Protein AF-A0A7W1QG27-F1 (afdb_monomer_lite)

pLDDT: mean 87.81, std 8.78, range [50.5, 95.88]

Secondary structure (DSSP, 8-state):
-HHHHHHTT-S--EEEHHHHHHHHHHHHTTSS---S-HHHHHHHTTPEEE---HHHHHHGGGS-S-S--SS--

Radius of gyration: 14.83 Å; chains: 1; bounding box: 33×32×30 Å

Structure (mmCIF, N/CA/C/O backbone):
data_AF-A0A7W1QG27-F1
#
_entry.id   AF-A0A7W1QG27-F1
#
loop_
_atom_site.group_PDB
_atom_site.id
_atom_site.type_symbol
_atom_site.label_atom_id
_atom_site.label_alt_id
_atom_site.label_comp_id
_atom_site.label_asym_id
_atom_site.label_entity_id
_atom_site.label_seq_id
_atom_site.pdbx_PDB_ins_code
_atom_site.Cartn_x
_atom_site.Cartn_y
_atom_site.Cartn_z
_atom_site.occupancy
_atom_site.B_iso_or_equiv
_atom_site.auth_seq_id
_atom_site.auth_comp_id
_atom_site.auth_asym_id
_atom_site.auth_atom_id
_atom_site.pdbx_PDB_model_num
ATOM 1 N N . MET A 1 1 ? -17.979 2.137 -14.749 1.00 70.50 1 MET A N 1
ATOM 2 C CA . MET A 1 1 ? -17.515 2.736 -13.473 1.00 70.50 1 MET A CA 1
ATOM 3 C C . MET A 1 1 ? -16.379 1.894 -12.893 1.00 70.50 1 MET A C 1
ATOM 5 O O . MET A 1 1 ? -16.432 0.685 -13.069 1.00 70.50 1 MET A O 1
ATOM 9 N N . PRO A 1 2 ? -15.381 2.456 -12.179 1.00 77.19 2 PRO A N 1
ATOM 10 C CA . PRO A 1 2 ? -14.250 1.679 -11.643 1.00 77.19 2 PRO A CA 1
ATOM 11 C C . PRO A 1 2 ? -14.662 0.467 -10.790 1.00 77.19 2 PRO A C 1
ATOM 13 O O . PRO A 1 2 ? -14.070 -0.597 -10.911 1.00 77.19 2 PRO A O 1
ATOM 16 N N . ARG A 1 3 ? -15.728 0.601 -9.986 1.00 84.88 3 ARG A N 1
ATOM 17 C CA . ARG A 1 3 ? -16.267 -0.496 -9.162 1.00 84.88 3 ARG A CA 1
ATOM 18 C C . ARG A 1 3 ? -16.811 -1.669 -9.978 1.00 84.88 3 ARG A C 1
ATOM 20 O O . ARG A 1 3 ? -16.572 -2.806 -9.610 1.00 84.88 3 ARG A O 1
ATOM 27 N N . GLU A 1 4 ? -17.526 -1.395 -11.067 1.00 86.44 4 GLU A N 1
ATOM 28 C CA . GLU A 1 4 ? -18.121 -2.435 -11.924 1.00 86.44 4 GLU A CA 1
ATOM 29 C C . GLU A 1 4 ? -17.035 -3.266 -12.607 1.00 86.44 4 GLU A C 1
ATOM 31 O O . GLU A 1 4 ? -17.145 -4.480 -12.694 1.00 86.44 4 GLU A O 1
ATOM 36 N N . VAL A 1 5 ? -15.957 -2.606 -13.034 1.00 86.25 5 VAL A N 1
ATOM 37 C CA . VAL A 1 5 ? -14.832 -3.257 -13.713 1.00 86.25 5 VAL A CA 1
ATOM 38 C C . VAL A 1 5 ? -14.001 -4.099 -12.742 1.00 86.25 5 VAL A C 1
ATOM 40 O O . VAL A 1 5 ? -13.585 -5.198 -13.091 1.00 86.25 5 VAL A O 1
ATOM 43 N N . ILE A 1 6 ? -13.794 -3.615 -11.512 1.00 87.69 6 ILE A N 1
ATOM 44 C CA . ILE A 1 6 ? -13.144 -4.393 -10.447 1.00 87.69 6 ILE A CA 1
ATOM 45 C C . ILE A 1 6 ? -13.990 -5.624 -10.095 1.00 87.69 6 ILE A C 1
ATOM 47 O O . ILE A 1 6 ? -13.468 -6.732 -10.052 1.00 87.69 6 ILE A O 1
ATOM 51 N N . ALA A 1 7 ? -15.301 -5.443 -9.906 1.00 86.50 7 ALA A N 1
ATOM 52 C CA . ALA A 1 7 ? -16.212 -6.523 -9.528 1.00 86.50 7 ALA A CA 1
ATOM 53 C C . ALA A 1 7 ? -16.399 -7.585 -10.624 1.00 86.50 7 ALA A C 1
ATOM 55 O O . ALA A 1 7 ? -16.709 -8.730 -10.312 1.00 86.50 7 ALA A O 1
ATOM 56 N N . ALA A 1 8 ? -16.207 -7.227 -11.898 1.00 86.62 8 ALA A N 1
ATOM 57 C CA . ALA A 1 8 ? -16.277 -8.175 -13.007 1.00 86.62 8 ALA A CA 1
ATOM 58 C C . ALA A 1 8 ? -15.118 -9.194 -13.008 1.00 86.62 8 ALA A C 1
ATOM 60 O O . ALA A 1 8 ? -15.199 -10.199 -13.708 1.00 86.62 8 ALA A O 1
ATOM 61 N N . GLY A 1 9 ? -14.032 -8.948 -12.260 1.00 81.94 9 GLY A N 1
ATOM 62 C CA . GLY A 1 9 ? -12.861 -9.836 -12.217 1.00 81.94 9 GLY A CA 1
ATOM 63 C C . GLY A 1 9 ? -12.069 -9.896 -13.531 1.00 81.94 9 GLY A C 1
ATOM 64 O O . GLY A 1 9 ? -11.148 -10.694 -13.676 1.00 81.94 9 GLY A O 1
ATOM 65 N N . GLU A 1 10 ? -12.404 -9.041 -14.499 1.00 85.44 10 GLU A N 1
ATOM 66 C CA . GLU A 1 10 ? -11.776 -8.992 -15.826 1.00 85.44 10 GLU A CA 1
ATOM 67 C C . GLU A 1 10 ? -10.412 -8.280 -15.812 1.00 85.44 10 GLU A C 1
ATOM 69 O O . GLU A 1 10 ? -9.667 -8.311 -16.794 1.00 85.44 10 GLU A O 1
ATOM 74 N N . MET A 1 11 ? -10.062 -7.632 -14.697 1.00 86.44 11 MET A N 1
ATOM 75 C CA . MET A 1 11 ? -8.803 -6.920 -14.511 1.00 86.44 11 MET A CA 1
ATOM 76 C C . MET A 1 11 ? -8.019 -7.470 -13.329 1.00 86.44 11 MET A C 1
ATOM 78 O O . MET A 1 11 ? -8.565 -7.778 -12.275 1.00 86.44 11 MET A O 1
ATOM 82 N N . ARG A 1 12 ? -6.693 -7.485 -13.484 1.00 89.31 12 ARG A N 1
ATOM 83 C CA . ARG A 1 12 ? -5.782 -7.680 -12.357 1.00 89.31 12 ARG A CA 1
ATOM 84 C C . ARG A 1 12 ? -5.860 -6.462 -11.450 1.00 89.31 12 ARG A C 1
ATOM 86 O O . ARG A 1 12 ? -5.499 -5.361 -11.873 1.00 89.31 12 ARG A O 1
ATOM 93 N N . VAL A 1 13 ? -6.313 -6.676 -10.224 1.00 94.06 13 VAL A N 1
ATOM 94 C CA . VAL A 1 13 ? -6.307 -5.657 -9.180 1.00 94.06 13 VAL A CA 1
ATOM 95 C C . VAL A 1 13 ? -5.117 -5.917 -8.277 1.00 94.06 13 VAL A C 1
ATOM 97 O O . VAL A 1 13 ? -4.879 -7.050 -7.868 1.00 94.06 13 VAL A O 1
ATOM 100 N N . CYS A 1 14 ? -4.348 -4.868 -8.010 1.00 94.88 14 CYS A N 1
ATOM 101 C CA . CYS A 1 14 ? -3.129 -4.956 -7.224 1.00 94.88 14 CYS A CA 1
ATOM 102 C C . CYS A 1 14 ? -3.214 -4.044 -6.003 1.00 94.88 14 CYS A C 1
ATOM 104 O O . CYS A 1 14 ? -3.809 -2.966 -6.073 1.00 94.88 14 CYS A O 1
ATOM 106 N N . PHE A 1 15 ? -2.549 -4.435 -4.923 1.00 94.56 15 PHE A N 1
ATOM 107 C CA . PHE A 1 15 ? -2.342 -3.607 -3.738 1.00 94.56 15 PHE A CA 1
ATOM 108 C C . PHE A 1 15 ? -0.874 -3.660 -3.308 1.00 94.56 15 PHE A C 1
ATOM 110 O O . PHE A 1 15 ? -0.096 -4.461 -3.818 1.00 94.56 15 PHE A O 1
ATOM 117 N N . SER A 1 16 ? -0.467 -2.775 -2.402 1.00 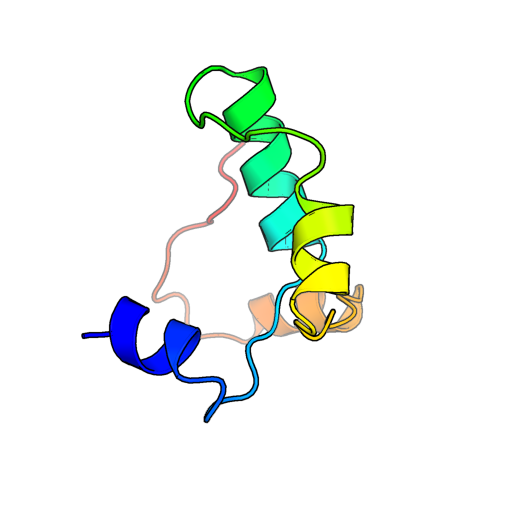94.50 16 SER A N 1
ATOM 118 C CA . SER A 1 16 ? 0.884 -2.771 -1.842 1.00 94.50 16 SER A CA 1
ATOM 119 C C . SER A 1 16 ? 0.851 -2.580 -0.333 1.00 94.50 16 SER A C 1
ATOM 121 O O . SER A 1 16 ? -0.148 -2.116 0.226 1.00 94.50 16 SER A O 1
ATOM 123 N N . ALA A 1 17 ? 1.987 -2.844 0.314 1.00 92.56 17 ALA A N 1
ATOM 124 C CA . ALA A 1 17 ? 2.167 -2.573 1.736 1.00 92.56 17 ALA A CA 1
ATOM 125 C C . ALA A 1 17 ? 1.846 -1.111 2.117 1.00 92.56 17 ALA A C 1
ATOM 127 O O . ALA A 1 17 ? 1.320 -0.871 3.199 1.00 92.56 17 ALA A O 1
ATOM 128 N N . ALA A 1 18 ? 2.096 -0.130 1.235 1.00 91.19 18 ALA A N 1
ATOM 129 C CA . ALA A 1 18 ? 1.755 1.269 1.514 1.00 91.19 18 ALA A CA 1
ATOM 130 C C . ALA A 1 18 ? 0.238 1.519 1.530 1.00 91.19 18 ALA A C 1
ATOM 132 O O . ALA A 1 18 ? -0.241 2.274 2.373 1.00 91.19 18 ALA A O 1
ATOM 133 N N . SER A 1 19 ? -0.521 0.877 0.635 1.00 91.75 19 SER A N 1
ATOM 134 C CA . SER A 1 19 ? -1.985 0.987 0.618 1.00 91.75 19 SER A CA 1
ATOM 135 C C . SER A 1 19 ? -2.613 0.368 1.866 1.00 91.75 19 SER A C 1
ATOM 137 O O . SER A 1 19 ? -3.505 0.974 2.457 1.00 91.75 19 SER A O 1
ATOM 139 N N . VAL A 1 20 ? -2.122 -0.803 2.288 1.00 92.06 20 VAL A N 1
ATOM 140 C CA . VAL A 1 20 ? -2.564 -1.461 3.530 1.00 92.06 20 VAL A CA 1
ATOM 141 C C . VAL A 1 20 ? -2.221 -0.586 4.733 1.00 92.06 20 VAL A C 1
ATOM 143 O O . VAL A 1 20 ? -3.097 -0.269 5.529 1.00 92.06 20 VAL A O 1
ATOM 146 N N . TRP A 1 21 ? -0.981 -0.099 4.821 1.00 91.06 21 TRP A N 1
ATOM 147 C CA . TRP A 1 21 ? -0.539 0.791 5.895 1.00 91.06 21 TRP A CA 1
ATOM 148 C C . TRP A 1 21 ? -1.421 2.041 6.047 1.00 91.06 21 TRP A C 1
ATOM 150 O O . TRP A 1 21 ? -1.843 2.374 7.156 1.00 91.06 21 TRP A O 1
ATOM 160 N N . GLU A 1 22 ? -1.745 2.720 4.943 1.00 92.00 22 GLU A N 1
ATOM 161 C CA . GLU A 1 22 ? -2.625 3.890 4.970 1.00 92.00 22 GLU A CA 1
ATOM 162 C C . GLU A 1 22 ? -4.056 3.528 5.403 1.00 92.00 22 GLU A C 1
ATOM 164 O O . GLU A 1 22 ? -4.673 4.270 6.177 1.00 92.00 22 GLU A O 1
ATOM 169 N N . ALA A 1 23 ? -4.591 2.403 4.918 1.00 91.88 23 ALA A N 1
ATOM 170 C CA . ALA A 1 23 ? -5.924 1.930 5.280 1.00 91.88 23 ALA A CA 1
ATOM 171 C C . ALA A 1 23 ? -6.021 1.604 6.778 1.00 91.88 23 ALA A C 1
ATOM 173 O O . ALA A 1 23 ? -6.934 2.097 7.439 1.00 91.88 23 ALA A O 1
ATOM 174 N N . GLU A 1 24 ? -5.046 0.876 7.323 1.00 91.31 24 GLU A N 1
ATOM 175 C CA . GLU A 1 24 ? -4.978 0.505 8.741 1.00 91.31 24 GLU A CA 1
ATOM 176 C C . GLU A 1 24 ? -4.836 1.731 9.654 1.00 91.31 24 GLU A C 1
ATOM 178 O O . GLU A 1 24 ? -5.559 1.862 10.643 1.00 91.31 24 GLU A O 1
ATOM 183 N N . ILE A 1 25 ? -3.984 2.706 9.301 1.00 92.06 25 ILE A N 1
ATOM 184 C CA . ILE A 1 25 ? -3.885 3.972 10.053 1.00 92.06 25 ILE A CA 1
ATOM 185 C C . ILE A 1 25 ? -5.224 4.709 10.055 1.00 92.06 25 ILE A C 1
ATOM 187 O O . ILE A 1 25 ? -5.651 5.233 11.088 1.00 92.06 25 ILE A O 1
ATOM 191 N N . LYS A 1 26 ? -5.899 4.785 8.904 1.00 91.75 26 LYS A N 1
ATOM 192 C CA . LYS A 1 26 ? -7.207 5.443 8.817 1.00 91.75 26 LYS A CA 1
ATOM 193 C C . LYS A 1 26 ? -8.270 4.685 9.604 1.00 91.75 26 LYS A C 1
ATOM 195 O O . LYS A 1 26 ? -9.110 5.345 10.217 1.00 91.75 26 LYS A O 1
ATOM 200 N N . ALA A 1 27 ? -8.228 3.355 9.613 1.00 92.69 27 ALA A N 1
ATOM 201 C CA . ALA A 1 27 ? -9.124 2.522 10.403 1.00 92.69 27 ALA A CA 1
ATOM 202 C C . ALA A 1 27 ? -8.923 2.765 11.903 1.00 92.69 27 ALA A C 1
ATOM 204 O O . ALA A 1 27 ? -9.872 3.124 12.600 1.00 92.69 27 ALA A O 1
ATOM 205 N N . ALA A 1 28 ? -7.675 2.720 12.377 1.00 91.62 28 ALA A N 1
ATOM 206 C CA . ALA A 1 28 ? -7.319 3.028 13.760 1.00 91.62 28 ALA A CA 1
ATOM 207 C C . ALA A 1 28 ? -7.709 4.461 14.170 1.00 91.62 28 ALA A C 1
ATOM 209 O O . ALA A 1 28 ? -8.133 4.701 15.299 1.00 91.62 28 ALA A O 1
ATOM 210 N N . ALA A 1 29 ? -7.617 5.421 13.244 1.00 94.62 29 ALA A N 1
ATOM 211 C CA . ALA A 1 29 ? -8.032 6.805 13.464 1.00 94.62 29 ALA A CA 1
ATOM 212 C C . ALA A 1 29 ? -9.557 7.033 13.350 1.00 94.62 29 ALA A C 1
ATOM 214 O O . ALA A 1 29 ? -9.998 8.180 13.442 1.00 94.62 29 ALA A O 1
ATOM 215 N N . GLY A 1 30 ? -10.359 5.992 13.088 1.00 94.56 30 GLY A N 1
ATOM 216 C CA . GLY A 1 30 ? -11.813 6.084 12.897 1.00 94.56 30 GLY A CA 1
ATOM 217 C C . GLY A 1 30 ? -12.245 6.808 11.615 1.00 94.56 30 GLY A C 1
ATOM 218 O O . GLY A 1 30 ? -13.403 7.197 11.477 1.00 94.56 30 GLY A O 1
ATOM 219 N N . LYS A 1 31 ? -11.318 7.019 10.674 1.00 93.06 31 LYS A N 1
ATOM 220 C CA . LYS A 1 31 ? -11.549 7.702 9.388 1.00 93.06 31 LYS A CA 1
ATOM 221 C C . LYS A 1 31 ? -11.949 6.743 8.267 1.00 93.06 31 LYS A C 1
ATOM 223 O O . LYS A 1 31 ? -12.392 7.196 7.214 1.00 93.06 31 LYS A O 1
ATOM 228 N N . LEU A 1 32 ? -11.766 5.443 8.477 1.00 93.06 32 LEU A N 1
ATOM 229 C CA . LEU A 1 32 ? -12.162 4.377 7.566 1.00 93.06 32 LEU A CA 1
ATOM 230 C C . LEU A 1 32 ? -12.826 3.263 8.376 1.00 93.06 32 LEU A C 1
ATOM 232 O O . LEU A 1 32 ? -12.337 2.899 9.439 1.00 93.06 32 LEU A O 1
ATOM 236 N N . VAL A 1 33 ? -13.935 2.724 7.877 1.00 92.06 33 VAL A N 1
ATOM 237 C CA . VAL A 1 33 ? -14.551 1.527 8.456 1.00 92.06 33 VAL A CA 1
ATOM 238 C C . VAL A 1 33 ? -14.125 0.342 7.608 1.00 92.06 33 VAL A C 1
ATOM 240 O O . VAL A 1 33 ? -14.504 0.249 6.442 1.00 92.06 33 VAL A O 1
ATOM 243 N N . VAL A 1 34 ? -13.336 -0.544 8.204 1.00 85.44 34 VAL A N 1
ATOM 244 C CA . VAL A 1 34 ? -12.952 -1.832 7.627 1.00 85.44 34 VAL A CA 1
ATOM 245 C C . VAL A 1 34 ? -13.744 -2.907 8.361 1.00 85.44 34 VAL A C 1
ATOM 247 O O . VAL A 1 34 ? -13.804 -2.907 9.590 1.00 85.44 34 VAL A O 1
ATOM 250 N N . GLN A 1 35 ? -14.417 -3.777 7.612 1.00 85.38 35 GLN A N 1
ATOM 251 C CA . GLN A 1 35 ? -15.130 -4.917 8.180 1.00 85.38 35 GLN A CA 1
ATOM 252 C C . GLN A 1 35 ? -14.210 -6.135 8.141 1.00 85.38 35 GLN A C 1
ATOM 254 O O . GLN A 1 35 ? -13.844 -6.577 7.059 1.00 85.38 35 GLN A O 1
ATOM 259 N N . GLY A 1 36 ? -13.873 -6.678 9.311 1.00 87.12 36 GLY A N 1
ATOM 260 C CA . GLY A 1 36 ? -12.968 -7.824 9.407 1.00 87.12 36 GLY A CA 1
ATOM 261 C C . GLY A 1 36 ? -11.515 -7.453 9.117 1.00 87.12 36 GLY A C 1
ATOM 262 O O . GLY A 1 36 ? -11.102 -6.322 9.370 1.00 87.12 36 GLY A O 1
ATOM 263 N N . ASP A 1 37 ? -10.758 -8.425 8.617 1.00 90.44 37 ASP A N 1
ATOM 264 C CA . ASP A 1 37 ? -9.361 -8.256 8.233 1.00 90.44 37 ASP A CA 1
ATOM 265 C C . ASP A 1 37 ? -9.270 -7.860 6.750 1.00 90.44 37 ASP A C 1
ATOM 267 O O . ASP A 1 37 ? -9.717 -8.591 5.862 1.00 90.44 37 ASP A O 1
ATOM 271 N N . LEU A 1 38 ? -8.731 -6.666 6.480 1.00 89.38 38 LEU A N 1
ATOM 272 C CA . LEU A 1 38 ? -8.603 -6.149 5.117 1.00 89.38 38 LEU A CA 1
ATOM 273 C C . LEU A 1 38 ? -7.653 -6.999 4.274 1.00 89.38 38 LEU A C 1
ATOM 275 O O . LEU A 1 38 ? -7.897 -7.181 3.084 1.00 89.38 38 LEU A O 1
ATOM 279 N N . PHE A 1 39 ? -6.559 -7.470 4.865 1.00 89.75 39 PHE A N 1
ATOM 280 C CA . PHE A 1 39 ? -5.530 -8.200 4.144 1.00 89.75 39 PHE A CA 1
ATOM 281 C C . PHE A 1 39 ? -6.041 -9.580 3.728 1.00 89.75 39 PHE A C 1
ATOM 283 O O . PHE A 1 39 ? -5.971 -9.918 2.547 1.00 89.75 39 PHE A O 1
ATOM 290 N N . GLU A 1 40 ? -6.665 -10.316 4.651 1.00 91.19 40 GLU A N 1
ATOM 291 C CA . GLU A 1 40 ? -7.290 -11.607 4.342 1.00 91.19 40 GLU A CA 1
ATOM 292 C C . GLU A 1 40 ? -8.371 -11.470 3.259 1.00 91.19 40 GLU A C 1
ATOM 294 O O . GLU A 1 40 ? -8.463 -12.311 2.365 1.00 91.19 40 GLU A O 1
ATOM 299 N N . ALA A 1 41 ? -9.169 -10.395 3.295 1.00 91.31 41 ALA A N 1
ATOM 300 C CA . ALA A 1 41 ? -10.184 -10.137 2.275 1.00 91.31 41 ALA A CA 1
ATOM 301 C C . ALA A 1 41 ? -9.569 -9.889 0.885 1.00 91.31 41 ALA A C 1
ATOM 303 O O . ALA A 1 41 ? -10.047 -10.438 -0.106 1.00 91.31 41 ALA A O 1
ATOM 304 N N . LEU A 1 42 ? -8.491 -9.100 0.804 1.00 92.00 42 LEU A N 1
ATOM 305 C CA . LEU A 1 42 ? -7.789 -8.832 -0.456 1.00 92.00 42 LEU A CA 1
ATOM 306 C C . LEU A 1 42 ? -7.180 -10.110 -1.051 1.00 92.00 42 LEU A C 1
ATOM 308 O O . LEU A 1 42 ? -7.282 -10.329 -2.260 1.00 92.00 42 LEU A O 1
ATOM 312 N N . GLU A 1 43 ? -6.573 -10.962 -0.221 1.00 91.00 43 GLU A N 1
ATOM 313 C CA . GLU A 1 43 ? -6.037 -12.251 -0.667 1.00 91.00 43 GLU A CA 1
ATOM 314 C C . GLU A 1 43 ? -7.148 -13.202 -1.135 1.00 91.00 43 GLU A C 1
ATOM 316 O O . GLU A 1 43 ? -7.025 -13.821 -2.195 1.00 91.00 43 GLU A O 1
ATOM 321 N N . ALA A 1 44 ? -8.252 -13.291 -0.385 1.00 91.62 44 ALA A N 1
ATOM 322 C CA . ALA A 1 44 ? -9.389 -14.149 -0.717 1.00 91.62 44 ALA A CA 1
ATOM 323 C C . ALA A 1 44 ? -10.068 -13.753 -2.040 1.00 91.62 44 ALA A C 1
ATOM 325 O O . ALA A 1 44 ? -10.471 -14.629 -2.808 1.00 91.62 44 ALA A O 1
ATOM 326 N N . ASP A 1 45 ? -10.133 -12.453 -2.338 1.00 90.44 45 ASP A N 1
ATOM 327 C CA . ASP A 1 45 ? -10.680 -11.921 -3.590 1.00 90.44 45 ASP A CA 1
ATOM 328 C C . ASP A 1 45 ? -9.694 -12.031 -4.775 1.00 90.44 45 ASP A C 1
ATOM 330 O O . ASP A 1 45 ? -10.008 -11.630 -5.900 1.00 90.44 45 ASP A O 1
ATOM 334 N N . GLY A 1 46 ? -8.498 -12.592 -4.558 1.00 91.44 46 GLY A N 1
ATOM 335 C CA . GLY A 1 46 ? -7.502 -12.834 -5.603 1.00 91.44 46 GLY A CA 1
ATOM 336 C C . GLY A 1 46 ? -6.745 -11.581 -6.045 1.00 91.44 46 GLY A C 1
ATOM 337 O O . GLY A 1 46 ? -6.227 -11.535 -7.167 1.00 91.44 46 GLY A O 1
ATOM 338 N N . PHE A 1 47 ? -6.683 -10.552 -5.195 1.00 94.62 47 PHE A N 1
ATOM 339 C CA . PHE A 1 47 ? -5.918 -9.348 -5.495 1.00 94.62 47 PHE A CA 1
ATOM 340 C C . PHE A 1 47 ? -4.421 -9.644 -5.368 1.00 94.62 47 PHE A C 1
ATOM 342 O O . PHE A 1 47 ? -3.978 -10.465 -4.569 1.00 94.62 47 PHE A O 1
ATOM 349 N N . ILE A 1 48 ? -3.618 -8.958 -6.176 1.00 95.06 48 ILE A N 1
ATOM 350 C CA . ILE A 1 48 ? -2.182 -9.214 -6.280 1.00 95.06 48 ILE A CA 1
ATOM 351 C C . ILE A 1 48 ? -1.423 -8.253 -5.367 1.00 95.06 48 ILE A C 1
ATOM 353 O O . ILE A 1 48 ? -1.409 -7.042 -5.608 1.00 95.06 48 ILE A O 1
ATOM 357 N N . GLU A 1 49 ? -0.726 -8.784 -4.366 1.00 95.88 49 GLU A N 1
ATOM 358 C CA . GLU A 1 49 ? 0.221 -7.984 -3.596 1.00 95.88 49 GLU A CA 1
ATOM 359 C C . GLU A 1 49 ? 1.464 -7.655 -4.439 1.00 95.88 49 GLU A C 1
ATOM 361 O O . GLU A 1 49 ? 2.116 -8.527 -5.019 1.00 95.88 49 GLU A O 1
ATOM 366 N N . LEU A 1 50 ? 1.819 -6.372 -4.493 1.00 95.56 50 LEU A N 1
ATOM 367 C CA . LEU A 1 50 ? 3.049 -5.880 -5.097 1.00 95.56 50 LEU A CA 1
ATOM 368 C C . LEU A 1 50 ? 4.029 -5.448 -4.010 1.00 95.56 50 LEU A C 1
ATOM 370 O O . LEU A 1 50 ? 3.803 -4.474 -3.284 1.00 95.56 50 LEU A O 1
ATOM 374 N N . ALA A 1 51 ? 5.169 -6.137 -3.964 1.00 93.12 51 ALA A N 1
ATOM 375 C CA . ALA A 1 51 ? 6.245 -5.819 -3.042 1.00 93.12 51 ALA A CA 1
ATOM 376 C C . ALA A 1 51 ? 6.728 -4.369 -3.223 1.00 93.12 51 ALA A C 1
ATOM 378 O O . ALA A 1 51 ? 7.103 -3.937 -4.318 1.00 93.12 51 ALA A O 1
ATOM 379 N N . MET A 1 52 ? 6.790 -3.623 -2.121 1.00 92.44 52 MET A N 1
ATOM 380 C CA . MET A 1 52 ? 7.452 -2.322 -2.073 1.00 92.44 52 MET A CA 1
ATOM 381 C C . MET A 1 52 ? 8.838 -2.462 -1.459 1.00 92.44 52 MET A C 1
ATOM 383 O O . MET A 1 52 ? 8.986 -2.875 -0.314 1.00 92.44 52 MET A O 1
ATOM 387 N N . THR A 1 53 ? 9.864 -2.106 -2.229 1.00 94.12 53 THR A N 1
ATOM 388 C CA . THR A 1 53 ? 11.261 -2.163 -1.789 1.00 94.12 53 THR A CA 1
ATOM 389 C C . THR A 1 53 ? 11.816 -0.759 -1.568 1.00 94.12 53 THR A C 1
ATOM 391 O O . THR A 1 53 ? 11.299 0.227 -2.100 1.00 94.12 53 THR A O 1
ATOM 394 N N . ALA A 1 54 ? 12.939 -0.659 -0.853 1.00 93.19 54 ALA A N 1
ATOM 395 C CA . ALA A 1 54 ? 13.681 0.597 -0.737 1.00 93.19 54 ALA A CA 1
ATOM 396 C C . ALA A 1 54 ? 14.115 1.162 -2.108 1.00 93.19 54 ALA A C 1
ATOM 398 O O . ALA A 1 54 ? 14.241 2.375 -2.261 1.00 93.19 54 ALA A O 1
ATOM 399 N N . GLY A 1 55 ? 14.301 0.301 -3.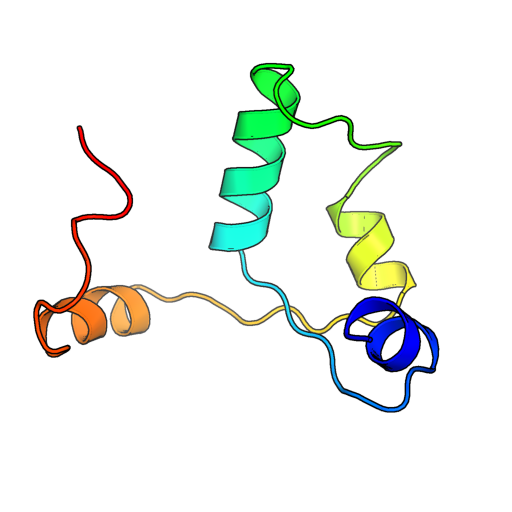120 1.00 95.12 55 GLY A N 1
ATOM 400 C CA . GLY A 1 55 ? 14.569 0.723 -4.497 1.00 95.12 55 GLY A CA 1
ATOM 401 C C . GLY A 1 55 ? 13.413 1.530 -5.088 1.00 95.12 55 GLY A C 1
ATOM 402 O O . GLY A 1 55 ? 13.639 2.627 -5.591 1.00 95.12 55 GLY A O 1
ATOM 403 N N . HIS A 1 56 ? 12.174 1.051 -4.921 1.00 91.75 56 HIS A N 1
ATOM 404 C CA . HIS A 1 56 ? 10.974 1.767 -5.372 1.00 91.75 56 HIS A CA 1
ATOM 405 C C . HIS A 1 56 ? 10.844 3.133 -4.685 1.00 91.75 56 HIS A C 1
ATOM 407 O O . HIS A 1 56 ? 10.562 4.130 -5.344 1.00 91.75 56 HIS A O 1
ATOM 413 N N . ALA A 1 57 ? 11.113 3.201 -3.376 1.00 89.00 57 ALA A N 1
ATOM 414 C CA . ALA A 1 57 ? 11.106 4.465 -2.641 1.00 89.00 57 ALA A CA 1
ATOM 415 C C . ALA A 1 57 ? 12.182 5.436 -3.157 1.00 89.00 57 ALA A C 1
ATOM 417 O O . ALA A 1 57 ? 11.900 6.613 -3.364 1.00 89.00 57 ALA A O 1
ATOM 418 N N . ARG A 1 58 ? 13.402 4.954 -3.429 1.00 92.00 58 ARG A N 1
ATOM 419 C CA . ARG A 1 58 ? 14.496 5.781 -3.963 1.00 92.00 58 ARG A CA 1
ATOM 420 C C . ARG A 1 58 ? 14.175 6.357 -5.342 1.00 92.00 58 ARG A C 1
ATOM 422 O O . ARG A 1 58 ? 14.561 7.490 -5.626 1.00 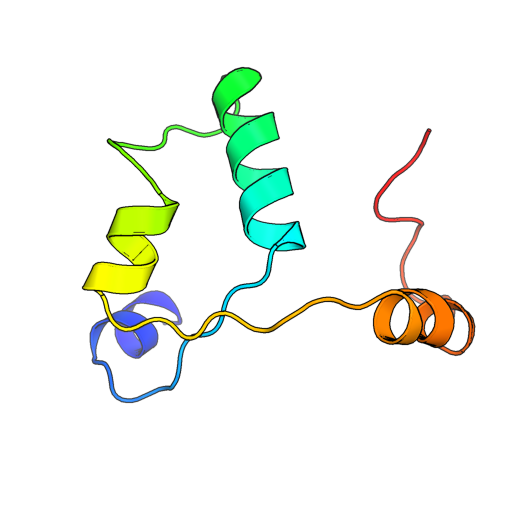92.00 58 ARG A O 1
ATOM 429 N N . ASP A 1 59 ? 13.485 5.599 -6.188 1.00 91.56 59 ASP A N 1
ATOM 430 C CA . ASP A 1 59 ? 13.118 6.056 -7.529 1.00 91.56 59 ASP A CA 1
ATOM 431 C C . ASP A 1 59 ? 12.114 7.217 -7.513 1.00 91.56 59 ASP A C 1
ATOM 433 O O . ASP A 1 59 ? 12.085 7.997 -8.465 1.00 91.56 59 ASP A O 1
ATOM 437 N N . THR A 1 60 ? 11.375 7.428 -6.416 1.00 87.44 60 THR A N 1
ATOM 438 C CA . THR A 1 60 ? 10.474 8.588 -6.289 1.00 87.44 60 THR A CA 1
ATOM 439 C C . THR A 1 60 ? 11.208 9.927 -6.399 1.00 87.44 60 THR A C 1
ATOM 441 O O . THR A 1 60 ? 10.669 10.866 -6.978 1.00 87.44 60 THR A O 1
ATOM 444 N N . ALA A 1 61 ? 12.472 10.005 -5.961 1.00 87.44 61 ALA A N 1
ATOM 445 C CA . ALA A 1 61 ? 13.299 11.211 -6.069 1.00 87.44 61 ALA A CA 1
ATOM 446 C C . ALA A 1 61 ? 13.641 11.594 -7.523 1.00 87.44 61 ALA A C 1
ATOM 448 O O . ALA A 1 61 ? 14.147 12.686 -7.776 1.00 87.44 61 ALA A O 1
ATOM 449 N N . ARG A 1 62 ? 13.404 10.688 -8.480 1.00 90.38 62 ARG A N 1
ATOM 450 C CA . ARG A 1 62 ? 13.618 10.913 -9.917 1.00 90.38 62 ARG A CA 1
ATOM 451 C C . ARG A 1 62 ? 12.353 11.384 -10.629 1.00 90.38 62 ARG A C 1
ATOM 453 O O . ARG A 1 62 ? 12.431 11.780 -11.791 1.00 90.38 62 ARG A O 1
ATOM 460 N N . LEU A 1 63 ? 11.196 11.306 -9.973 1.00 88.56 63 LEU A N 1
ATOM 461 C CA . LEU A 1 63 ? 9.933 11.729 -10.560 1.00 88.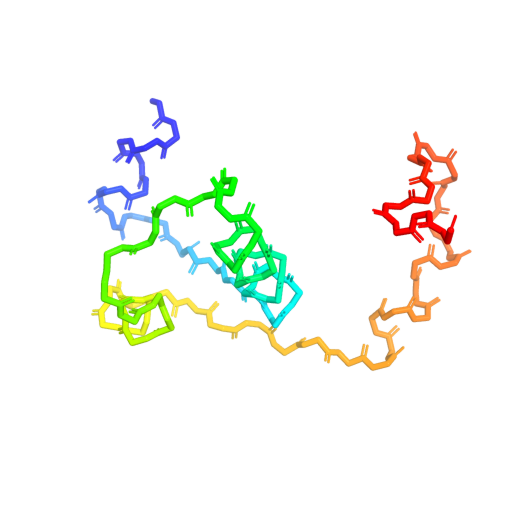56 63 LE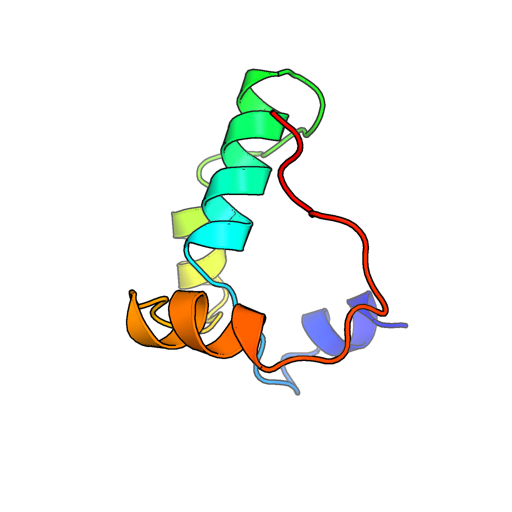U A CA 1
ATOM 462 C C . LEU A 1 63 ? 9.860 13.263 -10.599 1.00 88.56 63 LEU A C 1
ATOM 464 O O . LEU A 1 63 ? 10.362 13.928 -9.690 1.00 88.56 63 LEU A O 1
ATOM 468 N N . PRO A 1 64 ? 9.219 13.851 -11.625 1.00 88.88 64 PRO A N 1
ATOM 469 C CA . PRO A 1 64 ? 8.885 15.268 -11.611 1.00 88.88 64 PRO A CA 1
ATOM 470 C C . PRO A 1 64 ? 8.118 15.634 -10.334 1.00 88.88 64 PRO A C 1
ATOM 472 O O . PRO A 1 64 ? 7.202 14.913 -9.934 1.00 88.88 64 PRO A O 1
ATOM 475 N N . ALA A 1 65 ? 8.445 16.774 -9.723 1.00 85.19 65 ALA A N 1
ATOM 476 C CA . ALA A 1 65 ? 7.805 17.268 -8.499 1.00 85.19 65 ALA A CA 1
ATOM 477 C C . ALA A 1 65 ? 6.390 17.837 -8.760 1.00 85.19 65 ALA A C 1
ATOM 479 O O . ALA A 1 65 ? 6.093 18.988 -8.448 1.00 85.19 65 ALA A O 1
ATOM 480 N N . LEU A 1 66 ? 5.523 17.037 -9.390 1.00 86.94 66 LEU A N 1
ATOM 481 C CA . LEU A 1 66 ? 4.137 17.385 -9.729 1.00 86.94 66 LEU A CA 1
ATOM 482 C C . LEU A 1 66 ? 3.178 17.176 -8.550 1.00 86.94 66 LEU A C 1
ATOM 484 O O . LEU A 1 66 ? 2.097 17.763 -8.518 1.00 86.94 66 LEU A O 1
ATOM 488 N N . HIS A 1 67 ? 3.569 16.349 -7.581 1.00 78.56 67 HIS A N 1
ATOM 489 C CA . HIS A 1 67 ? 2.802 16.060 -6.374 1.00 78.56 67 HIS A CA 1
ATOM 490 C C . HIS A 1 67 ? 3.543 16.592 -5.144 1.00 78.56 67 HIS A C 1
ATOM 492 O O . HIS A 1 67 ? 4.774 16.601 -5.112 1.00 78.56 67 HIS A O 1
ATOM 498 N N . ARG A 1 68 ? 2.794 17.061 -4.137 1.00 72.56 68 ARG A N 1
ATOM 499 C CA . ARG A 1 68 ? 3.371 17.391 -2.824 1.00 72.56 68 ARG A CA 1
ATOM 500 C C . ARG A 1 68 ? 3.762 16.106 -2.107 1.00 72.56 68 ARG A C 1
ATOM 502 O O . ARG A 1 68 ? 3.241 15.046 -2.447 1.00 72.56 68 ARG A O 1
ATOM 509 N N . ASP A 1 69 ? 4.636 16.238 -1.113 1.00 71.44 69 ASP A N 1
ATOM 510 C CA . ASP A 1 69 ? 4.976 15.140 -0.214 1.00 71.44 69 ASP A CA 1
ATOM 511 C C . ASP A 1 69 ? 3.685 14.470 0.301 1.00 71.44 69 ASP A C 1
ATOM 513 O O . ASP A 1 69 ? 2.866 15.150 0.933 1.00 71.44 69 ASP A O 1
ATOM 517 N N . PRO A 1 70 ? 3.451 13.184 -0.028 1.00 65.88 70 PRO A N 1
ATOM 518 C CA . PRO A 1 70 ? 2.258 12.474 0.410 1.00 65.88 70 PRO A CA 1
ATOM 519 C C . PRO A 1 70 ? 2.277 12.163 1.914 1.00 65.88 70 PRO A C 1
ATOM 521 O O . PRO A 1 70 ? 1.229 11.829 2.461 1.00 65.88 70 PRO A O 1
ATOM 524 N N . LEU A 1 71 ? 3.430 12.284 2.584 1.00 64.62 71 LEU A N 1
ATOM 525 C CA . LEU A 1 71 ? 3.618 12.009 4.009 1.00 64.62 71 LEU A CA 1
ATOM 526 C C . LEU A 1 71 ? 4.233 13.226 4.720 1.00 64.62 71 LEU A C 1
ATOM 528 O O . LEU A 1 71 ? 5.380 13.162 5.165 1.00 64.62 71 LEU A O 1
ATOM 532 N N . PRO A 1 72 ? 3.497 14.345 4.844 1.00 55.56 72 PRO A N 1
ATOM 533 C CA . PRO A 1 72 ? 4.007 15.495 5.574 1.00 55.56 72 PRO A CA 1
ATOM 534 C C . PRO A 1 72 ? 4.238 15.128 7.049 1.00 55.56 72 PRO A C 1
ATOM 536 O O . PRO A 1 72 ? 3.361 14.539 7.687 1.00 55.56 72 PRO A O 1
ATOM 539 N N . ALA A 1 73 ? 5.428 15.468 7.552 1.00 50.50 73 ALA A N 1
ATOM 540 C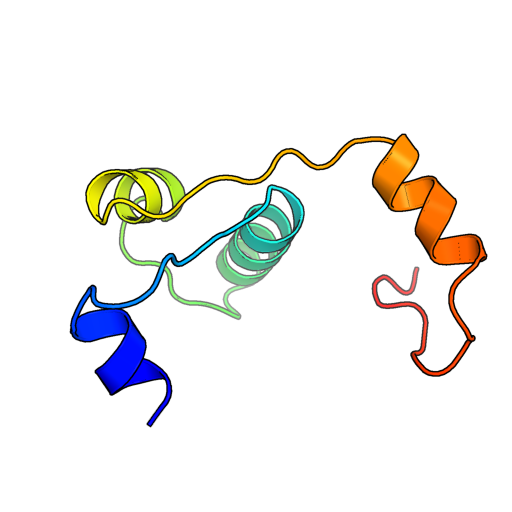 CA . ALA A 1 73 ? 5.784 15.409 8.971 1.00 50.50 73 ALA A CA 1
ATOM 541 C C . ALA A 1 73 ? 5.010 16.438 9.812 1.00 50.50 73 ALA A C 1
ATOM 543 O O . ALA A 1 73 ? 4.650 17.508 9.263 1.00 50.50 73 ALA A O 1
#

Foldseek 3Di:
DVVVCVVVVPDAAEDEPVNLVVQVVCCVVVNDDDDDDPVVVCVVSVHHYDYDDVVNVVCVVVDPPPDDDPDDD

Sequence (73 aa):
MPREVIAAGEMRVCFSAASVWEAEIKAAAGKLVVQGDLFEALEADGFIELAMTAGHARDTARLPALHRDPLPA